Protein AF-A0A3D3NG59-F1 (afdb_monomer_lite)

Secondary structure (DSSP, 8-state):
-PPPEEEEEEEGGGTEEEEEEE-SHHHHHHHTT----HHHHHHHHHHHHHHHHHHHT-SSS-EEEEEEEESSSEEEEEEEE-TT--EEEEEEE-SSPPP--HHHHH-SEEEEEEEE-TT-SS-EEEEEE--SSSHHHHHHHHHHHHS----------

Structure (mmCIF, N/CA/C/O backbone):
data_AF-A0A3D3NG59-F1
#
_entry.id   AF-A0A3D3NG59-F1
#
loop_
_atom_site.group_PDB
_atom_site.id
_atom_site.type_symbol
_atom_site.label_atom_id
_atom_site.label_alt_id
_atom_site.label_comp_id
_atom_site.label_asym_id
_atom_site.label_entity_id
_atom_site.label_seq_id
_atom_site.pdbx_PDB_ins_code
_atom_site.Cartn_x
_atom_site.Cartn_y
_atom_site.Cartn_z
_atom_site.occupancy
_atom_site.B_iso_or_equiv
_atom_site.auth_seq_id
_atom_site.auth_comp_id
_atom_site.auth_asym_id
_atom_site.auth_atom_id
_atom_site.pdbx_PDB_model_num
ATOM 1 N N . MET A 1 1 ? -9.278 -23.731 0.466 1.00 53.12 1 MET A N 1
ATOM 2 C CA . MET A 1 1 ? -8.572 -22.516 0.923 1.00 53.12 1 MET A CA 1
ATOM 3 C C . MET A 1 1 ? -7.926 -21.891 -0.295 1.00 53.12 1 MET A C 1
ATOM 5 O O . MET A 1 1 ? -7.160 -22.571 -0.964 1.00 53.12 1 MET A O 1
ATOM 9 N N . THR A 1 2 ? -8.303 -20.668 -0.647 1.00 71.75 2 THR A N 1
ATOM 10 C CA . THR A 1 2 ? -7.750 -19.980 -1.820 1.00 71.75 2 THR A CA 1
ATOM 11 C C . THR A 1 2 ? -6.316 -19.550 -1.507 1.00 71.75 2 THR A C 1
ATOM 13 O O . THR A 1 2 ? -6.073 -18.954 -0.460 1.00 71.75 2 THR A O 1
ATOM 16 N N . THR A 1 3 ? -5.360 -19.901 -2.363 1.00 90.38 3 THR A N 1
ATOM 17 C CA . THR A 1 3 ? -3.926 -19.644 -2.149 1.00 90.38 3 THR A CA 1
ATOM 18 C C . THR A 1 3 ? -3.545 -18.200 -2.471 1.00 90.38 3 THR A C 1
ATOM 20 O O . THR A 1 3 ? -4.193 -17.558 -3.307 1.00 90.38 3 THR A O 1
ATOM 23 N N . ASP A 1 4 ? -2.482 -17.706 -1.826 1.00 93.94 4 ASP A N 1
ATOM 24 C CA . ASP A 1 4 ? -1.833 -16.437 -2.177 1.00 93.94 4 ASP A CA 1
ATOM 25 C C . ASP A 1 4 ? -1.362 -16.484 -3.639 1.00 93.94 4 ASP A C 1
ATOM 27 O O . ASP A 1 4 ? -0.862 -17.517 -4.095 1.00 93.94 4 ASP A O 1
ATOM 31 N N . CYS A 1 5 ? -1.516 -15.394 -4.394 1.00 94.25 5 CYS A N 1
ATOM 32 C CA . CYS A 1 5 ? -0.930 -15.326 -5.730 1.00 94.25 5 CYS A CA 1
ATOM 33 C C . CYS A 1 5 ? -0.611 -13.909 -6.197 1.00 94.25 5 CYS A C 1
ATOM 35 O O . CYS A 1 5 ? -1.329 -12.963 -5.877 1.00 94.25 5 CYS A O 1
ATOM 37 N N . LEU A 1 6 ? 0.402 -13.814 -7.057 1.00 95.38 6 LEU A N 1
ATOM 38 C CA . LEU A 1 6 ? 0.687 -12.653 -7.886 1.00 95.38 6 LEU A CA 1
ATOM 39 C C . LEU A 1 6 ? 0.896 -13.138 -9.321 1.00 95.38 6 LEU A C 1
ATOM 41 O O . LEU A 1 6 ? 1.812 -13.915 -9.578 1.00 95.38 6 LEU A O 1
ATOM 45 N N . HIS A 1 7 ? 0.044 -12.699 -10.242 1.00 94.94 7 HIS A N 1
ATOM 46 C CA . HIS A 1 7 ? 0.138 -13.048 -11.659 1.00 94.94 7 HIS A CA 1
ATOM 47 C C . HIS A 1 7 ? 0.244 -11.781 -12.487 1.00 94.94 7 HIS A C 1
ATOM 49 O O . HIS A 1 7 ? -0.648 -10.941 -12.436 1.00 94.94 7 HIS A O 1
ATOM 55 N N . ARG A 1 8 ? 1.323 -11.658 -13.257 1.00 93.88 8 ARG A N 1
ATOM 56 C CA . ARG A 1 8 ? 1.470 -10.597 -14.254 1.00 93.88 8 ARG A CA 1
ATOM 57 C C . ARG A 1 8 ? 0.901 -11.068 -15.581 1.00 93.88 8 ARG A C 1
ATOM 59 O O . ARG A 1 8 ? 1.013 -12.246 -15.915 1.00 93.88 8 ARG A O 1
ATOM 66 N N . PHE A 1 9 ? 0.308 -10.147 -16.317 1.00 94.81 9 PHE A N 1
ATOM 67 C CA . PHE A 1 9 ? -0.216 -10.384 -17.651 1.00 94.81 9 PHE A CA 1
ATOM 68 C C . PHE A 1 9 ? 0.077 -9.179 -18.542 1.00 94.81 9 PHE A C 1
ATOM 70 O O . PHE A 1 9 ? 0.352 -8.082 -18.054 1.00 94.81 9 PHE A O 1
ATOM 77 N N . LEU A 1 10 ? 0.026 -9.403 -19.848 1.00 95.00 10 LEU A N 1
ATOM 78 C CA . LEU A 1 10 ? 0.190 -8.382 -20.870 1.00 95.00 10 LEU A CA 1
ATOM 79 C C . LEU A 1 10 ? -0.981 -8.511 -21.841 1.00 95.00 10 LEU A C 1
ATOM 81 O O . LEU A 1 10 ? -1.344 -9.620 -22.234 1.00 95.00 10 LEU A O 1
ATOM 85 N N . LEU A 1 11 ? -1.602 -7.386 -22.167 1.00 94.19 11 LEU A N 1
ATOM 86 C CA . LEU A 1 11 ? -2.584 -7.283 -23.236 1.00 94.19 11 LEU A CA 1
ATOM 87 C C . LEU A 1 11 ? -1.843 -6.753 -24.463 1.00 94.19 11 LEU A C 1
ATOM 89 O O . LEU A 1 11 ? -1.746 -5.540 -24.641 1.00 94.19 11 LEU A O 1
ATOM 93 N N . ASP A 1 12 ? -1.282 -7.669 -25.256 1.00 92.00 12 ASP A N 1
ATOM 94 C CA . ASP A 1 12 ? -0.339 -7.352 -26.341 1.00 92.00 12 ASP A CA 1
ATOM 95 C C . ASP A 1 12 ? -0.905 -6.327 -27.335 1.00 92.00 12 ASP A C 1
ATOM 97 O O . ASP A 1 12 ? -0.247 -5.340 -27.653 1.00 92.00 12 ASP A O 1
ATOM 101 N N . ASP A 1 13 ? -2.161 -6.501 -27.755 1.00 95.62 13 ASP A N 1
ATOM 102 C CA . ASP A 1 13 ? -2.817 -5.619 -28.733 1.00 95.62 13 ASP A CA 1
ATOM 103 C C . ASP A 1 13 ? -3.087 -4.197 -28.208 1.00 95.62 13 ASP A C 1
ATOM 105 O O . ASP A 1 13 ? -3.396 -3.296 -28.989 1.00 95.62 13 ASP A O 1
ATOM 109 N N . LEU A 1 14 ? -3.013 -3.991 -26.889 1.00 93.81 14 LEU A N 1
ATOM 110 C CA . LEU A 1 14 ? -3.314 -2.716 -26.233 1.00 93.81 14 LEU A CA 1
ATOM 111 C C . LEU A 1 14 ? -2.085 -2.058 -25.594 1.00 93.81 14 LEU A C 1
ATOM 113 O O . LEU A 1 14 ? -2.211 -0.941 -25.101 1.00 93.81 14 LEU A O 1
ATOM 117 N N . ASP A 1 15 ? -0.931 -2.732 -25.586 1.00 90.69 15 ASP A N 1
ATOM 118 C CA . ASP A 1 15 ? 0.284 -2.306 -24.873 1.00 90.69 15 ASP A CA 1
ATOM 119 C C . ASP A 1 15 ? 0.029 -2.016 -23.376 1.00 90.69 15 ASP A C 1
ATOM 121 O O . ASP A 1 15 ? 0.536 -1.061 -22.787 1.00 90.69 15 ASP A O 1
ATOM 125 N N . ILE A 1 16 ? -0.816 -2.843 -22.741 1.00 92.19 16 ILE A N 1
ATOM 126 C CA . ILE A 1 16 ? -1.176 -2.711 -21.320 1.00 92.19 16 ILE A CA 1
ATOM 127 C C . ILE A 1 16 ? -0.601 -3.882 -20.531 1.00 92.19 16 ILE A C 1
ATOM 129 O O . ILE A 1 16 ? -1.068 -5.019 -20.639 1.00 92.19 16 ILE A O 1
ATOM 133 N N . ALA A 1 17 ? 0.374 -3.591 -19.671 1.00 91.94 17 ALA A N 1
ATOM 134 C CA . ALA A 1 17 ? 0.832 -4.516 -18.644 1.00 91.94 17 ALA A CA 1
ATOM 135 C C . ALA A 1 17 ? -0.082 -4.450 -17.411 1.00 91.94 17 ALA A C 1
ATOM 137 O O . ALA A 1 17 ? -0.490 -3.373 -16.976 1.00 91.94 17 ALA A O 1
ATOM 138 N N . GLY A 1 18 ? -0.372 -5.604 -16.817 1.00 93.00 18 GLY A N 1
ATOM 139 C CA . GLY A 1 18 ? -1.211 -5.704 -15.631 1.00 93.00 18 GLY A CA 1
ATOM 140 C C . GLY A 1 18 ? -0.730 -6.763 -14.651 1.00 93.00 18 GLY A C 1
ATOM 141 O O . GLY A 1 18 ? 0.125 -7.602 -14.949 1.00 93.00 18 GLY A O 1
ATOM 142 N N . ALA A 1 19 ? -1.289 -6.719 -13.447 1.00 94.50 19 ALA A N 1
ATOM 143 C CA . ALA A 1 19 ? -1.032 -7.717 -12.426 1.00 94.50 19 ALA A CA 1
ATOM 144 C C . ALA A 1 19 ? -2.274 -7.963 -11.568 1.00 94.50 19 ALA A C 1
ATOM 146 O O . ALA A 1 19 ? -3.031 -7.046 -11.260 1.00 94.50 19 ALA A O 1
ATOM 147 N N . LEU A 1 20 ? -2.460 -9.217 -11.166 1.00 95.19 20 LEU A N 1
ATOM 148 C CA . LEU A 1 20 ? -3.476 -9.657 -10.222 1.00 95.19 20 LEU A CA 1
ATOM 149 C C . LEU A 1 20 ? -2.789 -10.119 -8.944 1.00 95.19 20 LEU A C 1
ATOM 151 O O . LEU A 1 20 ? -1.951 -11.022 -8.983 1.00 95.19 20 LEU A O 1
ATOM 155 N N . VAL A 1 21 ? -3.183 -9.534 -7.815 1.00 95.94 21 VAL A N 1
ATOM 156 C CA . VAL A 1 21 ? -2.727 -9.923 -6.479 1.00 95.94 21 VAL A CA 1
ATOM 157 C C . VAL A 1 21 ? -3.906 -10.483 -5.699 1.00 95.94 21 VAL A C 1
ATOM 159 O O . VAL A 1 21 ? -4.991 -9.910 -5.693 1.00 95.94 21 VAL A O 1
ATOM 162 N N . ARG A 1 22 ? -3.689 -11.605 -5.017 1.00 95.44 22 ARG A N 1
ATOM 163 C CA . ARG A 1 22 ? -4.633 -12.163 -4.052 1.00 95.44 22 ARG A CA 1
ATOM 164 C C . ARG A 1 22 ? -3.890 -12.531 -2.781 1.00 95.44 22 ARG A C 1
ATOM 166 O O . ARG A 1 22 ? -2.933 -13.302 -2.828 1.00 95.44 22 ARG A O 1
ATOM 173 N N . LEU A 1 23 ? -4.382 -12.018 -1.659 1.00 94.75 23 LEU A N 1
ATOM 174 C CA . LEU A 1 23 ? -3.874 -12.318 -0.326 1.00 94.75 23 LEU A CA 1
ATOM 175 C C . LEU A 1 23 ? -4.837 -13.296 0.356 1.00 94.75 23 LEU A C 1
ATOM 177 O O . LEU A 1 23 ? -5.992 -12.970 0.604 1.00 94.75 23 LEU A O 1
ATOM 181 N N . GLY A 1 24 ? -4.373 -14.513 0.613 1.00 94.00 24 GLY A N 1
ATOM 182 C CA . GLY A 1 24 ? -5.091 -15.569 1.320 1.00 94.00 24 GLY A CA 1
ATOM 183 C C . GLY A 1 24 ? -4.422 -15.852 2.671 1.00 94.00 24 GLY A C 1
ATOM 184 O O . GLY A 1 24 ? -4.573 -15.051 3.597 1.00 94.00 24 GLY A O 1
ATOM 185 N N . PRO A 1 25 ? -3.683 -16.966 2.834 1.00 94.62 25 PRO A N 1
ATOM 186 C CA . PRO A 1 25 ? -2.986 -17.280 4.082 1.00 94.62 25 PRO A CA 1
ATOM 187 C C . PRO A 1 25 ? -2.073 -16.166 4.611 1.00 94.62 25 PRO A C 1
ATOM 189 O O . PRO A 1 25 ? -1.993 -15.980 5.828 1.00 94.62 25 PRO A O 1
ATOM 192 N N . VAL A 1 26 ? -1.394 -15.410 3.736 1.00 94.69 26 VAL A N 1
ATOM 193 C CA . VAL A 1 26 ? -0.526 -14.304 4.180 1.00 94.69 26 VAL A CA 1
ATOM 194 C C . VAL A 1 26 ? -1.326 -13.206 4.883 1.00 94.69 26 VAL A C 1
ATOM 196 O O . VAL A 1 26 ? -0.875 -12.661 5.888 1.00 94.69 26 VAL A O 1
ATOM 199 N N . TRP A 1 27 ? -2.546 -12.940 4.411 1.00 95.19 27 TRP A N 1
ATOM 200 C CA . TRP A 1 27 ? -3.432 -11.939 4.993 1.00 95.19 27 TRP A CA 1
ATOM 201 C C . TRP A 1 27 ? -3.886 -12.330 6.396 1.00 95.19 27 TRP A C 1
ATOM 203 O O . TRP A 1 27 ? -3.793 -11.540 7.333 1.00 95.19 27 TRP A O 1
ATOM 213 N N . GLN A 1 28 ? -4.293 -13.590 6.557 1.00 94.12 28 GLN A N 1
ATOM 214 C CA . GLN A 1 28 ? -4.706 -14.129 7.853 1.00 94.12 28 GLN A CA 1
ATOM 215 C C . GLN A 1 28 ? -3.581 -14.019 8.888 1.00 94.12 28 GLN A C 1
ATOM 217 O O . GLN A 1 28 ? -3.819 -13.576 10.008 1.00 94.12 28 GLN A O 1
ATOM 222 N N . LYS A 1 29 ? -2.341 -14.345 8.496 1.00 95.12 29 LYS A N 1
ATOM 223 C CA . LYS A 1 29 ? -1.160 -14.196 9.362 1.00 95.12 29 LYS A CA 1
ATOM 224 C C . LYS A 1 29 ? -0.868 -12.740 9.716 1.00 95.12 29 LYS A C 1
ATOM 226 O O . LYS A 1 29 ? -0.444 -12.460 10.831 1.00 95.12 29 LYS A O 1
ATOM 231 N N . LEU A 1 30 ? -1.081 -11.813 8.783 1.00 94.88 30 LEU A N 1
ATOM 232 C CA . LEU A 1 30 ? -0.843 -10.390 9.016 1.00 94.88 30 LEU A CA 1
ATOM 233 C C . LEU A 1 30 ? -1.829 -9.814 10.044 1.00 94.88 30 LEU A C 1
ATOM 235 O O . LEU A 1 30 ? -1.439 -8.962 10.840 1.00 94.88 30 LEU A O 1
ATOM 239 N N . LEU A 1 31 ? -3.069 -10.310 10.073 1.00 95.31 31 LEU A N 1
ATOM 240 C CA . LEU A 1 31 ? -4.111 -9.885 11.015 1.00 95.31 31 LEU A CA 1
ATOM 241 C C . LEU A 1 31 ? -4.109 -10.623 12.361 1.00 95.31 31 LEU A C 1
ATOM 243 O O . LEU A 1 31 ? -4.733 -10.146 13.313 1.00 95.31 31 LEU A O 1
ATOM 247 N N . GLN A 1 32 ? -3.449 -11.778 12.437 1.00 95.00 32 GLN A N 1
ATOM 248 C CA . GLN A 1 32 ? -3.505 -12.666 13.594 1.00 95.00 32 GLN A CA 1
ATOM 249 C C . GLN A 1 32 ? -3.127 -11.942 14.898 1.00 95.00 32 GLN A C 1
ATOM 251 O O . GLN A 1 32 ? -2.105 -11.262 14.969 1.00 95.00 32 GLN A O 1
ATOM 256 N N . ASP A 1 33 ? -3.967 -12.105 15.924 1.00 92.94 33 ASP A N 1
ATOM 257 C CA . ASP A 1 33 ? -3.793 -11.569 17.283 1.00 92.94 33 ASP A CA 1
ATOM 258 C C . ASP A 1 33 ? -3.712 -10.032 17.388 1.00 92.94 33 ASP A C 1
ATOM 260 O O . ASP A 1 33 ? -3.251 -9.494 18.393 1.00 92.94 33 ASP A O 1
ATOM 264 N N . ARG A 1 34 ? -4.187 -9.295 16.370 1.00 92.62 34 ARG A N 1
ATOM 265 C CA . ARG A 1 34 ? -4.125 -7.818 16.352 1.00 92.62 34 ARG A CA 1
ATOM 266 C C . ARG A 1 34 ? -5.417 -7.103 16.713 1.00 92.62 34 ARG A C 1
ATOM 268 O O . ARG A 1 34 ? -5.367 -5.934 17.082 1.00 92.62 34 ARG A O 1
ATOM 275 N N . GLY A 1 35 ? -6.561 -7.772 16.567 1.00 91.94 35 GLY A N 1
ATOM 276 C CA . GLY A 1 35 ? -7.871 -7.194 16.886 1.00 91.94 35 GLY A CA 1
ATOM 277 C C . GLY A 1 35 ? -8.200 -5.919 16.100 1.00 91.94 35 GLY A C 1
ATOM 278 O O . GLY A 1 35 ? -8.854 -5.027 16.634 1.00 91.94 35 GLY A O 1
ATOM 279 N N . TYR A 1 36 ? -7.717 -5.792 14.858 1.00 95.31 36 TYR A N 1
ATOM 280 C CA . TYR A 1 36 ? -7.994 -4.605 14.052 1.00 95.31 36 TYR A CA 1
ATOM 281 C C . TYR A 1 36 ? -9.490 -4.488 13.724 1.00 95.31 36 TYR A C 1
ATOM 283 O O . TYR A 1 36 ? -10.080 -5.468 13.260 1.00 95.31 36 TYR A O 1
ATOM 291 N N . PRO A 1 37 ? -10.095 -3.296 13.893 1.00 94.50 37 PRO A N 1
ATOM 292 C CA . PRO A 1 37 ? -11.421 -3.014 13.360 1.00 94.50 37 PRO A CA 1
ATOM 293 C C . PRO A 1 37 ? -11.470 -3.251 11.849 1.00 94.50 37 PRO A C 1
ATOM 295 O O . PRO A 1 37 ? -10.462 -3.080 11.157 1.00 94.50 37 PRO A O 1
ATOM 298 N N . LEU A 1 38 ? -12.650 -3.599 11.328 1.00 93.38 38 LEU A N 1
ATOM 299 C CA . LEU A 1 38 ? -12.826 -3.985 9.925 1.00 93.38 38 LEU A CA 1
ATOM 300 C C . LEU A 1 38 ? -12.283 -2.930 8.950 1.00 93.38 38 LEU A C 1
ATOM 302 O O . LEU A 1 38 ? -11.555 -3.274 8.024 1.00 93.38 38 LEU A O 1
ATOM 306 N N . ALA A 1 39 ? -12.558 -1.648 9.203 1.00 94.44 39 ALA A N 1
ATOM 307 C CA . ALA A 1 39 ? -12.066 -0.544 8.381 1.00 94.44 39 ALA A CA 1
ATOM 308 C C . ALA A 1 39 ? -10.526 -0.476 8.322 1.00 94.44 39 ALA A C 1
ATOM 310 O O . ALA A 1 39 ? -9.946 -0.245 7.262 1.00 94.44 39 ALA A O 1
ATOM 311 N N . VAL A 1 40 ? -9.854 -0.739 9.447 1.00 96.25 40 VAL A N 1
ATOM 312 C CA . VAL A 1 40 ? -8.386 -0.754 9.542 1.00 96.25 40 VAL A CA 1
ATOM 313 C C . VAL A 1 40 ? -7.814 -1.957 8.802 1.00 96.25 40 VAL A C 1
ATOM 315 O O . VAL A 1 40 ? -6.851 -1.818 8.049 1.00 96.25 40 VAL A O 1
ATOM 318 N N . ALA A 1 41 ? -8.417 -3.133 8.995 1.00 95.75 41 ALA A N 1
ATOM 319 C CA . ALA A 1 41 ? -8.025 -4.346 8.293 1.00 95.75 41 ALA A CA 1
ATOM 320 C C . ALA A 1 41 ? -8.181 -4.173 6.774 1.00 95.75 41 ALA A C 1
ATOM 322 O O . ALA A 1 41 ? -7.242 -4.450 6.038 1.00 95.75 41 ALA A O 1
ATOM 323 N N . ARG A 1 42 ? -9.308 -3.633 6.301 1.00 95.69 42 ARG A N 1
ATOM 324 C CA . ARG A 1 42 ? -9.547 -3.371 4.875 1.00 95.69 42 ARG A CA 1
ATOM 325 C C . ARG A 1 42 ? -8.432 -2.521 4.259 1.00 95.69 42 ARG A C 1
ATOM 327 O O . ARG A 1 42 ? -7.761 -2.972 3.335 1.00 95.69 42 ARG A O 1
ATOM 334 N N . LEU A 1 43 ? -8.167 -1.340 4.823 1.00 96.19 43 LEU A N 1
ATOM 335 C CA . LEU A 1 43 ? -7.151 -0.421 4.290 1.00 96.19 43 LEU A CA 1
ATOM 336 C C . LEU A 1 43 ? -5.728 -0.994 4.364 1.00 96.19 43 LEU A C 1
ATOM 338 O O . LEU A 1 43 ? -4.911 -0.760 3.475 1.00 96.19 43 LEU A O 1
ATOM 342 N N . LEU A 1 44 ? -5.418 -1.774 5.403 1.00 97.06 44 LEU A N 1
ATOM 343 C CA . LEU A 1 44 ? -4.128 -2.454 5.517 1.00 97.06 44 LEU A CA 1
ATOM 344 C C . LEU A 1 44 ? -3.961 -3.543 4.441 1.00 97.06 44 LEU A C 1
ATOM 346 O O . LEU A 1 44 ? -2.857 -3.725 3.924 1.00 97.06 44 LEU A O 1
ATOM 350 N N . GLY A 1 45 ? -5.036 -4.248 4.084 1.00 96.62 45 GLY A N 1
ATOM 351 C CA . GLY A 1 45 ? -5.050 -5.243 3.007 1.00 96.62 45 GLY A CA 1
ATOM 352 C C . GLY A 1 45 ? -4.902 -4.607 1.627 1.00 96.62 45 GLY A C 1
ATOM 353 O O . GLY A 1 45 ? -4.074 -5.050 0.831 1.00 96.62 45 GLY A O 1
ATOM 354 N N . GLU A 1 46 ? -5.623 -3.514 1.385 1.00 96.50 46 GLU A N 1
ATOM 355 C CA . GLU A 1 46 ? -5.500 -2.683 0.183 1.00 96.50 46 GLU A CA 1
ATOM 356 C C . GLU A 1 46 ? -4.058 -2.190 -0.011 1.00 96.50 46 GLU A C 1
ATOM 358 O O . GLU A 1 46 ? -3.440 -2.443 -1.047 1.00 96.50 46 GLU A O 1
ATOM 363 N N . LEU A 1 47 ? -3.463 -1.589 1.027 1.00 96.88 47 LEU A N 1
ATOM 364 C CA . LEU A 1 47 ? -2.073 -1.130 0.988 1.00 96.88 47 LEU A CA 1
ATOM 365 C C . LEU A 1 47 ? -1.081 -2.292 0.799 1.00 96.88 47 LEU A C 1
ATOM 367 O O . LEU A 1 47 ? -0.049 -2.131 0.143 1.00 96.88 47 LEU A O 1
ATOM 371 N N . SER A 1 48 ? -1.397 -3.477 1.337 1.00 97.38 48 SER A N 1
ATOM 372 C CA . SER A 1 48 ? -0.582 -4.685 1.148 1.00 97.38 48 SER A CA 1
ATOM 373 C C . SER A 1 48 ? -0.544 -5.107 -0.315 1.00 97.38 48 SER A C 1
ATOM 375 O O . SER A 1 48 ? 0.538 -5.373 -0.844 1.00 97.38 48 SER A O 1
ATOM 377 N N . ALA A 1 49 ? -1.695 -5.110 -0.989 1.00 96.44 49 ALA A N 1
ATOM 378 C CA . ALA A 1 49 ? -1.775 -5.402 -2.414 1.00 96.44 49 ALA A CA 1
ATOM 379 C C . ALA A 1 49 ? -0.980 -4.380 -3.244 1.00 96.44 49 ALA A C 1
ATOM 381 O O . ALA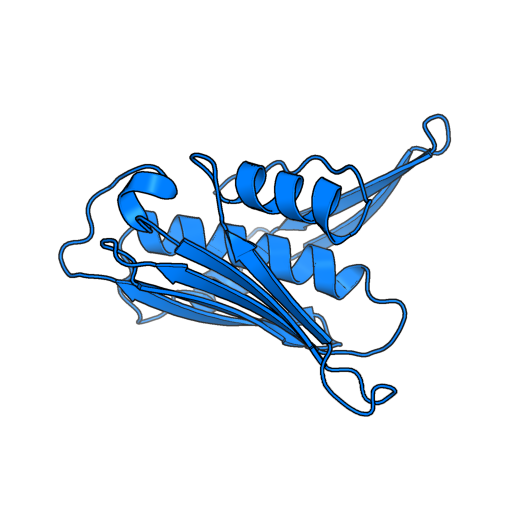 A 1 49 ? -0.161 -4.787 -4.069 1.00 96.44 49 ALA A O 1
ATOM 382 N N . CYS A 1 50 ? -1.120 -3.078 -2.964 1.00 95.19 50 CYS A N 1
ATOM 383 C CA . CYS A 1 50 ? -0.334 -2.030 -3.628 1.00 95.19 50 CYS A CA 1
ATOM 384 C C . CYS A 1 50 ? 1.179 -2.237 -3.449 1.00 95.19 50 CYS A C 1
ATOM 386 O O . CYS A 1 50 ? 1.940 -2.114 -4.408 1.00 95.19 50 CYS A O 1
ATOM 388 N N . SER A 1 51 ? 1.626 -2.611 -2.244 1.00 95.88 51 SER A N 1
ATOM 389 C CA . SER A 1 51 ? 3.053 -2.841 -1.973 1.00 95.88 51 SER A CA 1
ATOM 390 C C . SER A 1 51 ? 3.636 -3.981 -2.815 1.00 95.88 51 SER A C 1
ATOM 392 O O . SER A 1 51 ? 4.747 -3.862 -3.331 1.00 95.88 51 SER A O 1
ATOM 394 N N . LEU A 1 52 ? 2.865 -5.054 -3.017 1.00 96.19 52 LEU A N 1
ATOM 395 C CA . LEU A 1 52 ? 3.257 -6.206 -3.825 1.00 96.19 52 LEU A CA 1
ATOM 396 C C . LEU A 1 52 ? 3.252 -5.877 -5.316 1.00 96.19 52 LEU A C 1
ATOM 398 O O . LEU A 1 52 ? 4.139 -6.325 -6.041 1.00 96.19 52 LEU A O 1
ATOM 402 N N . LEU A 1 53 ? 2.292 -5.066 -5.769 1.00 93.94 53 LEU A N 1
ATOM 403 C CA . LEU A 1 53 ? 2.264 -4.560 -7.139 1.00 93.94 53 LEU A CA 1
ATOM 404 C C . LEU A 1 53 ? 3.535 -3.761 -7.443 1.00 93.94 53 LEU A C 1
ATOM 406 O O . LEU A 1 53 ? 4.209 -4.057 -8.427 1.00 93.94 53 LEU A O 1
ATOM 410 N N . VAL A 1 54 ? 3.923 -2.821 -6.575 1.00 92.31 54 VAL A N 1
ATOM 411 C CA . VAL A 1 54 ? 5.177 -2.066 -6.747 1.00 92.31 54 VAL A CA 1
ATOM 412 C C . VAL A 1 54 ? 6.395 -2.983 -6.654 1.00 92.31 54 VAL A C 1
ATOM 414 O O . VAL A 1 54 ? 7.236 -2.963 -7.550 1.00 92.31 54 VAL A O 1
ATOM 417 N N . GLY A 1 55 ? 6.478 -3.819 -5.614 1.00 93.38 55 GLY A N 1
ATOM 418 C CA . GLY A 1 55 ? 7.607 -4.727 -5.390 1.00 93.38 55 GLY A CA 1
ATOM 419 C C . GLY A 1 55 ? 7.847 -5.674 -6.564 1.00 93.38 55 GLY A C 1
ATOM 420 O O . GLY A 1 55 ? 8.980 -5.855 -6.999 1.00 93.38 55 GLY A O 1
ATOM 421 N N . SER A 1 56 ? 6.778 -6.221 -7.145 1.00 92.62 56 SER A N 1
ATOM 422 C CA . SER A 1 56 ? 6.872 -7.136 -8.290 1.00 92.62 56 SER A CA 1
ATOM 423 C C . SER A 1 56 ? 7.307 -6.468 -9.597 1.00 92.62 56 SER A C 1
ATOM 425 O O . SER A 1 56 ? 7.737 -7.160 -10.522 1.00 92.62 56 SER A O 1
ATOM 427 N N . ASN A 1 57 ? 7.210 -5.139 -9.680 1.00 89.62 57 ASN A N 1
ATOM 428 C CA . ASN A 1 57 ? 7.609 -4.347 -10.842 1.00 89.62 57 ASN A CA 1
ATOM 429 C C . ASN A 1 57 ? 9.033 -3.783 -10.728 1.00 89.62 57 ASN A C 1
ATOM 431 O O . ASN A 1 57 ? 9.517 -3.143 -11.665 1.00 89.62 57 ASN A O 1
ATOM 435 N N . LEU A 1 58 ? 9.737 -4.035 -9.620 1.00 89.31 58 LEU A N 1
ATOM 436 C CA . LEU A 1 58 ? 11.136 -3.646 -9.494 1.00 89.31 58 LEU A CA 1
ATOM 437 C C . LEU A 1 58 ? 12.012 -4.456 -10.460 1.00 89.31 58 LEU A C 1
ATOM 439 O O . LEU A 1 58 ? 11.959 -5.683 -10.514 1.00 89.31 58 LEU A O 1
ATOM 443 N N . LYS A 1 59 ? 12.858 -3.751 -11.220 1.00 86.88 59 LYS A N 1
ATOM 444 C CA . LYS A 1 59 ? 13.822 -4.366 -12.152 1.00 86.88 59 LYS A CA 1
ATOM 445 C C . LYS A 1 59 ? 15.038 -4.967 -11.444 1.00 86.88 59 LYS A C 1
ATOM 447 O O . LYS A 1 59 ? 15.739 -5.788 -12.026 1.00 86.88 59 LYS A O 1
ATOM 452 N N . GLN A 1 60 ? 15.312 -4.519 -10.223 1.00 89.19 60 GLN A N 1
ATOM 453 C CA . GLN A 1 60 ? 16.423 -4.967 -9.392 1.00 89.19 60 GLN A CA 1
ATOM 454 C C . GLN A 1 60 ? 15.892 -5.439 -8.036 1.00 89.19 60 GLN A C 1
ATOM 456 O O . GLN A 1 60 ? 14.848 -4.944 -7.602 1.00 89.19 60 GLN A O 1
ATOM 461 N N . PRO A 1 61 ? 16.597 -6.364 -7.360 1.00 91.75 61 PRO A N 1
ATOM 462 C CA . PRO A 1 61 ? 16.255 -6.747 -6.000 1.00 91.75 61 PRO A CA 1
ATOM 463 C C . PRO A 1 61 ? 16.262 -5.517 -5.088 1.00 91.75 61 PRO A C 1
ATOM 465 O O . PRO A 1 61 ? 17.176 -4.691 -5.137 1.00 91.75 61 PRO A O 1
ATOM 46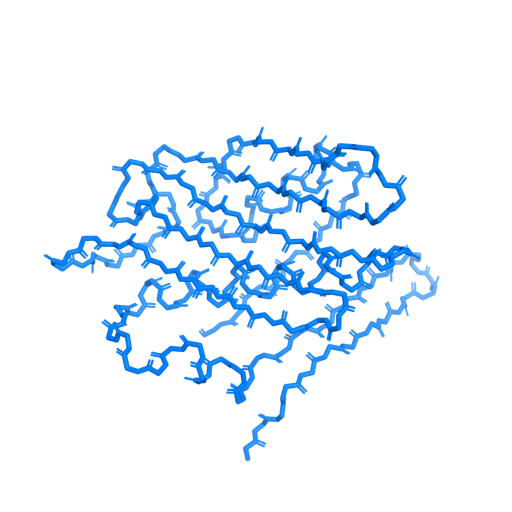8 N N . GLY A 1 62 ? 15.204 -5.371 -4.302 1.00 93.88 62 GLY A N 1
ATOM 469 C CA . GLY A 1 62 ? 14.989 -4.194 -3.482 1.00 93.88 62 GLY A CA 1
ATOM 470 C C . GLY A 1 62 ? 13.821 -4.368 -2.530 1.00 93.88 62 GLY A C 1
ATOM 471 O O . GLY A 1 62 ? 13.049 -5.324 -2.610 1.00 93.88 62 GLY A O 1
ATOM 472 N N . ARG A 1 63 ? 13.707 -3.419 -1.612 1.00 96.06 63 ARG A N 1
ATOM 473 C CA . ARG A 1 63 ? 12.695 -3.382 -0.570 1.00 96.06 63 ARG A CA 1
ATOM 474 C C . ARG A 1 63 ? 11.815 -2.156 -0.759 1.00 96.06 63 ARG A C 1
ATOM 476 O O . ARG A 1 63 ? 12.313 -1.043 -0.900 1.00 96.06 63 ARG A O 1
ATOM 483 N N . VAL A 1 64 ? 10.506 -2.378 -0.755 1.00 96.81 64 VAL A N 1
ATOM 484 C CA . VAL A 1 64 ? 9.484 -1.339 -0.880 1.00 96.81 64 VAL A CA 1
ATOM 485 C C . VAL A 1 64 ? 8.838 -1.135 0.477 1.00 96.81 64 VAL A C 1
ATOM 487 O O . VAL A 1 64 ? 8.335 -2.083 1.075 1.00 96.81 64 VAL A O 1
ATOM 490 N N . THR A 1 65 ? 8.794 0.102 0.953 1.00 97.75 65 THR A N 1
ATOM 491 C CA . THR A 1 65 ? 7.951 0.480 2.089 1.00 97.75 65 THR A CA 1
ATOM 492 C C . THR A 1 65 ? 6.888 1.457 1.613 1.00 97.75 65 THR A C 1
ATOM 494 O O . THR A 1 65 ? 7.219 2.521 1.097 1.00 97.75 65 THR A O 1
ATOM 497 N N . LEU A 1 66 ? 5.619 1.104 1.810 1.00 97.38 66 LEU A N 1
ATOM 498 C CA . LEU A 1 66 ? 4.490 2.018 1.670 1.00 97.38 66 LEU A CA 1
ATOM 499 C C . LEU A 1 66 ? 3.990 2.399 3.055 1.00 97.38 66 LEU A C 1
ATOM 501 O O . LEU A 1 66 ? 3.735 1.532 3.892 1.00 97.38 66 LEU A O 1
ATOM 505 N N . GLN A 1 67 ? 3.827 3.691 3.299 1.00 97.81 67 GLN A N 1
ATOM 506 C CA . GLN A 1 67 ? 3.375 4.202 4.579 1.00 97.81 67 GLN A CA 1
ATOM 507 C C . GLN A 1 67 ? 2.346 5.308 4.378 1.00 97.81 67 GLN A C 1
ATOM 509 O O . GLN A 1 67 ? 2.643 6.315 3.747 1.00 97.81 67 GLN A O 1
ATOM 514 N N . LEU A 1 68 ? 1.173 5.157 4.985 1.00 97.44 68 LEU A N 1
ATOM 515 C CA . LEU A 1 68 ? 0.188 6.225 5.113 1.00 97.44 68 LEU A CA 1
ATOM 516 C C . LEU A 1 68 ? 0.241 6.792 6.519 1.00 97.44 68 LEU A C 1
ATOM 518 O O . LEU A 1 68 ? 0.205 6.041 7.496 1.00 97.44 68 LEU A O 1
ATOM 522 N N . ARG A 1 69 ? 0.322 8.113 6.624 1.00 97.25 69 ARG A N 1
ATOM 523 C CA . ARG A 1 69 ? 0.212 8.837 7.892 1.00 97.25 69 ARG A CA 1
ATOM 524 C C . ARG A 1 69 ? -0.777 9.966 7.748 1.00 97.25 69 ARG A C 1
ATOM 526 O O . ARG A 1 69 ? -0.754 10.651 6.734 1.00 97.25 69 ARG A O 1
ATOM 533 N N . GLY A 1 70 ? -1.567 10.183 8.787 1.00 96.38 70 GLY A N 1
ATOM 534 C CA . GLY A 1 70 ? -2.518 11.281 8.843 1.00 96.38 70 GLY A CA 1
ATOM 535 C C . GLY A 1 70 ? -2.912 11.621 10.273 1.00 96.38 70 GLY A C 1
ATOM 536 O O . GLY A 1 70 ? -2.397 11.040 11.235 1.00 96.38 70 GLY A O 1
ATOM 537 N N . ASN A 1 71 ? -3.793 12.606 10.400 1.00 96.25 71 ASN A N 1
ATOM 538 C CA . ASN A 1 71 ? -4.294 13.134 11.670 1.00 96.25 71 ASN A CA 1
ATOM 539 C C . ASN A 1 71 ? -5.684 12.585 12.060 1.00 96.25 71 ASN A C 1
ATOM 541 O O . ASN A 1 71 ? -6.231 13.000 13.081 1.00 96.25 71 ASN A O 1
ATOM 545 N N . GLY A 1 72 ? -6.246 11.664 11.274 1.00 95.88 72 GLY A N 1
ATOM 546 C CA . GLY A 1 72 ? -7.543 11.038 11.515 1.00 95.88 72 GLY A CA 1
ATOM 547 C C . GLY A 1 72 ? -7.513 9.831 12.468 1.00 95.88 72 GLY A C 1
ATOM 548 O O . GLY A 1 72 ? -6.492 9.528 13.097 1.00 95.88 72 GLY A O 1
ATOM 549 N N . PRO A 1 73 ? -8.646 9.107 12.580 1.00 97.25 73 PRO A N 1
ATOM 550 C CA . PRO A 1 73 ? -8.772 7.900 13.400 1.00 97.25 73 PRO A CA 1
ATOM 551 C C . PRO A 1 73 ? -7.712 6.819 13.144 1.00 97.25 73 PRO A C 1
ATOM 553 O O . PRO A 1 73 ? -7.381 6.067 14.059 1.00 97.25 73 PRO A O 1
ATOM 556 N N . ILE A 1 74 ? -7.173 6.725 11.930 1.00 97.44 74 ILE A N 1
ATOM 557 C CA . ILE A 1 74 ? -6.036 5.882 11.559 1.00 97.44 74 ILE A CA 1
ATOM 558 C C . ILE A 1 74 ? -4.828 6.797 11.371 1.00 97.44 74 ILE A C 1
ATOM 560 O O . ILE A 1 74 ? -4.714 7.507 10.380 1.00 97.44 74 ILE A O 1
ATOM 564 N N . SER A 1 75 ? -3.894 6.758 12.320 1.00 97.25 75 SER A N 1
ATOM 565 C CA . SER A 1 75 ? -2.709 7.632 12.306 1.00 97.25 75 SER A CA 1
ATOM 566 C C . SER A 1 75 ? -1.544 7.059 11.502 1.00 97.25 75 SER A C 1
ATOM 568 O O . SER A 1 75 ? -0.647 7.796 11.086 1.00 97.25 75 SER A O 1
ATOM 570 N N . LEU A 1 76 ? -1.517 5.736 11.313 1.00 97.88 76 LEU A N 1
ATOM 571 C CA . LEU A 1 76 ? -0.450 5.051 10.592 1.00 97.88 76 LEU A CA 1
ATOM 572 C C . LEU A 1 76 ? -0.955 3.753 9.963 1.00 97.88 76 LEU A C 1
ATOM 574 O O . LEU A 1 76 ? -1.494 2.901 10.666 1.00 97.88 76 LEU A O 1
ATOM 578 N N . LEU A 1 77 ? -0.657 3.558 8.684 1.00 98.19 77 LEU A N 1
ATOM 579 C CA . LEU A 1 77 ? -0.596 2.254 8.026 1.00 98.19 77 LEU A CA 1
ATOM 580 C C . LEU A 1 77 ? 0.805 2.112 7.443 1.00 98.19 77 LEU A C 1
ATOM 582 O O . LEU A 1 77 ? 1.320 3.053 6.847 1.00 98.19 77 LEU A O 1
ATOM 586 N N . VAL A 1 78 ? 1.441 0.961 7.614 1.00 98.38 78 VAL A N 1
ATOM 587 C CA . VAL A 1 78 ? 2.741 0.693 6.995 1.00 98.38 78 VAL A CA 1
ATOM 588 C C . VAL A 1 78 ? 2.798 -0.741 6.512 1.00 98.38 78 VAL A C 1
ATOM 590 O O . VAL A 1 78 ? 2.501 -1.659 7.278 1.00 98.38 78 VAL A O 1
ATOM 593 N N . ILE A 1 79 ? 3.208 -0.916 5.260 1.00 98.56 79 ILE A N 1
ATOM 594 C CA . ILE A 1 79 ? 3.557 -2.201 4.670 1.00 98.56 79 ILE A CA 1
ATOM 595 C C . ILE A 1 79 ? 4.984 -2.130 4.152 1.00 98.56 79 ILE A C 1
ATOM 597 O O . ILE A 1 79 ? 5.398 -1.167 3.513 1.00 98.56 79 ILE A O 1
ATOM 601 N N . ASP A 1 80 ? 5.722 -3.188 4.422 1.00 98.19 80 ASP A N 1
ATOM 602 C CA . ASP A 1 80 ? 7.088 -3.403 4.011 1.00 98.19 80 ASP A CA 1
ATOM 603 C C . ASP A 1 80 ? 7.157 -4.717 3.235 1.00 98.19 80 ASP A C 1
ATOM 605 O O . ASP A 1 80 ? 6.782 -5.765 3.762 1.00 98.19 80 ASP A O 1
ATOM 609 N N . CYS A 1 81 ? 7.608 -4.642 1.988 1.00 98.12 81 CYS A N 1
ATOM 610 C CA . CYS A 1 81 ? 7.728 -5.750 1.052 1.00 98.12 81 CYS A CA 1
ATOM 611 C C . CYS A 1 81 ? 9.199 -5.910 0.664 1.00 98.12 81 CYS A C 1
ATOM 613 O O . CYS A 1 81 ? 9.805 -4.974 0.141 1.00 98.12 81 CYS A O 1
ATOM 615 N N . ASN A 1 82 ? 9.786 -7.079 0.915 1.00 96.69 82 ASN A N 1
ATOM 616 C CA . ASN A 1 82 ? 11.165 -7.356 0.507 1.00 96.69 82 ASN A CA 1
ATOM 617 C C . ASN A 1 82 ? 11.257 -7.849 -0.948 1.00 96.69 82 ASN A C 1
ATOM 619 O O . ASN A 1 82 ? 10.250 -8.020 -1.638 1.00 96.69 82 ASN A O 1
ATOM 623 N N . GLU A 1 83 ? 12.484 -8.111 -1.396 1.00 95.00 83 GLU A N 1
ATOM 624 C CA . GLU A 1 83 ? 12.786 -8.567 -2.757 1.00 95.00 83 GLU A CA 1
ATOM 625 C C . GLU A 1 83 ? 12.196 -9.955 -3.080 1.00 95.00 83 GLU A C 1
ATOM 627 O O . GLU A 1 83 ? 11.977 -10.277 -4.244 1.00 95.00 83 GLU A O 1
ATOM 632 N N . GLN A 1 84 ? 11.892 -10.769 -2.059 1.00 95.50 84 GLN A N 1
ATOM 633 C CA . GLN A 1 84 ? 11.199 -12.055 -2.196 1.00 95.50 84 GLN A CA 1
ATOM 634 C C . GLN A 1 84 ? 9.667 -11.921 -2.164 1.00 95.50 84 GLN A C 1
ATOM 636 O O . GLN A 1 84 ? 8.970 -12.933 -2.075 1.00 95.50 84 GLN A O 1
ATOM 641 N N . LEU A 1 85 ? 9.131 -10.696 -2.214 1.00 95.62 85 LEU A N 1
ATOM 642 C CA . LEU A 1 85 ? 7.699 -10.396 -2.099 1.00 95.62 85 LEU A CA 1
ATOM 643 C C . LEU A 1 85 ? 7.072 -10.872 -0.780 1.00 95.62 85 LEU A C 1
ATOM 645 O O . LEU A 1 85 ? 5.866 -11.105 -0.686 1.00 95.62 85 LEU A O 1
ATOM 649 N N . GLN A 1 86 ? 7.884 -11.013 0.265 1.00 96.56 86 GLN A N 1
ATOM 650 C CA . GLN A 1 86 ? 7.395 -11.256 1.613 1.00 96.56 86 GLN A CA 1
ATOM 651 C C . GLN A 1 86 ? 7.008 -9.918 2.228 1.00 96.56 86 GLN A C 1
ATOM 653 O O . GLN A 1 86 ? 7.791 -8.965 2.209 1.00 96.56 86 GLN A O 1
ATOM 658 N N . ILE A 1 87 ? 5.806 -9.869 2.798 1.00 97.62 87 ILE A N 1
ATOM 659 C CA . ILE A 1 87 ? 5.266 -8.657 3.401 1.00 97.62 87 ILE A CA 1
ATOM 660 C C . ILE A 1 87 ? 5.217 -8.750 4.918 1.00 97.62 87 ILE A C 1
ATOM 662 O O . ILE A 1 87 ? 4.923 -9.793 5.506 1.00 97.62 87 ILE A O 1
ATOM 666 N N . ARG A 1 88 ? 5.436 -7.608 5.554 1.00 97.38 88 ARG A N 1
ATOM 667 C CA . ARG A 1 88 ? 5.073 -7.350 6.944 1.00 97.38 88 ARG A CA 1
ATOM 668 C C . ARG A 1 88 ? 4.470 -5.965 7.037 1.00 97.38 88 ARG A C 1
ATOM 670 O O . ARG A 1 88 ? 4.783 -5.087 6.244 1.00 97.38 88 ARG A O 1
ATOM 677 N N . GLY A 1 89 ? 3.627 -5.745 8.029 1.00 97.38 89 GLY A N 1
ATOM 678 C CA . GLY A 1 89 ? 2.998 -4.447 8.176 1.00 97.38 89 GLY A CA 1
ATOM 679 C C . GLY A 1 89 ? 2.264 -4.296 9.482 1.00 97.38 89 GLY A C 1
ATOM 680 O O . GLY A 1 89 ? 2.175 -5.248 10.263 1.00 97.38 89 GLY A O 1
ATOM 681 N N . MET A 1 90 ? 1.763 -3.094 9.733 1.00 97.56 90 MET A N 1
ATOM 682 C CA . MET A 1 90 ? 0.943 -2.771 10.894 1.00 97.56 90 MET A CA 1
ATOM 683 C C . MET A 1 90 ? 0.115 -1.507 10.675 1.00 97.56 90 MET A C 1
ATOM 685 O O . MET A 1 90 ? 0.413 -0.690 9.807 1.00 97.56 90 MET A O 1
ATOM 689 N N . ALA A 1 91 ? -0.889 -1.344 11.529 1.00 97.81 91 ALA A N 1
ATOM 690 C CA . ALA A 1 91 ? -1.712 -0.154 11.628 1.00 97.81 91 ALA A CA 1
ATOM 691 C C . ALA A 1 91 ? -1.700 0.412 13.057 1.00 97.81 91 ALA A C 1
ATOM 693 O O . ALA A 1 91 ? -1.598 -0.349 14.025 1.00 97.81 91 ALA A O 1
ATOM 694 N N . LYS A 1 92 ? -1.836 1.736 13.186 1.00 97.25 92 LYS A N 1
ATOM 695 C CA . LYS A 1 92 ? -2.202 2.427 14.430 1.00 97.25 92 LYS A CA 1
ATOM 696 C C . LYS A 1 92 ? -3.519 3.154 14.212 1.00 97.25 92 LYS A C 1
ATOM 698 O O . LYS A 1 92 ? -3.607 4.014 13.336 1.00 97.25 92 LYS A O 1
ATOM 703 N N . SER A 1 93 ? -4.509 2.845 15.037 1.00 96.69 93 SER A N 1
ATOM 704 C CA . SER A 1 93 ? -5.816 3.492 15.001 1.00 96.69 93 SER A CA 1
ATOM 705 C C . SER A 1 93 ? -6.350 3.769 16.405 1.00 96.69 93 SER A C 1
ATOM 707 O O . SER A 1 93 ? -5.930 3.138 17.379 1.00 96.69 93 SER A O 1
ATOM 709 N N . ALA A 1 94 ? -7.269 4.726 16.505 1.00 92.12 94 ALA A N 1
ATOM 710 C CA . ALA A 1 94 ? -8.047 4.995 17.704 1.00 92.12 94 ALA A CA 1
ATOM 711 C C . ALA A 1 94 ? -8.980 3.819 18.030 1.00 92.12 94 ALA A C 1
ATOM 713 O O . ALA A 1 94 ? -9.365 3.051 17.149 1.00 92.12 94 ALA A O 1
ATOM 714 N N . GLN A 1 95 ? -9.372 3.682 19.294 1.00 88.00 95 GLN A N 1
ATOM 715 C CA . GLN A 1 95 ? -10.345 2.680 19.730 1.00 88.00 95 GLN A CA 1
ATOM 716 C C . GLN A 1 95 ? -11.508 3.391 20.439 1.00 88.00 95 GLN A C 1
ATOM 718 O O . GLN A 1 95 ? -11.261 4.035 21.461 1.00 88.00 95 GLN A O 1
ATOM 723 N N . PRO A 1 96 ? -12.753 3.302 19.929 1.00 86.69 96 PRO A N 1
ATOM 724 C CA . PRO A 1 96 ? -13.160 2.620 18.693 1.00 86.69 96 PRO A CA 1
ATOM 725 C C . PRO A 1 96 ? -12.693 3.364 17.426 1.00 86.69 96 PRO A C 1
ATOM 727 O O . PRO A 1 96 ? -12.593 4.589 17.419 1.00 86.69 96 PRO A O 1
ATOM 730 N N . THR A 1 97 ? -12.423 2.629 16.341 1.00 91.62 97 THR A N 1
ATOM 731 C CA . THR A 1 97 ? -12.253 3.228 15.004 1.00 91.62 97 THR A CA 1
ATOM 732 C C . THR A 1 97 ? -13.617 3.232 14.301 1.00 91.62 97 THR A C 1
ATOM 734 O O . THR A 1 97 ? -14.233 2.165 14.247 1.00 91.62 97 THR A O 1
ATOM 737 N N . PRO A 1 98 ? -14.107 4.372 13.779 1.00 92.75 98 PRO A N 1
ATOM 738 C CA . PRO A 1 98 ? -15.344 4.400 13.004 1.00 92.75 98 PRO A CA 1
ATOM 739 C C . PRO A 1 98 ? -15.181 3.646 11.675 1.00 92.75 98 PRO A C 1
ATOM 741 O O . PRO A 1 98 ? -14.069 3.327 11.251 1.00 92.75 98 PRO A O 1
ATOM 744 N N . GLU A 1 99 ? -16.297 3.372 11.007 1.00 92.56 99 GLU A N 1
ATOM 745 C CA . GLU A 1 99 ? -16.277 3.049 9.580 1.00 92.56 99 GLU A CA 1
ATOM 746 C C . GLU A 1 99 ? -16.253 4.342 8.759 1.00 92.56 99 GLU A C 1
ATOM 748 O O . GLU A 1 99 ? -16.696 5.389 9.230 1.00 92.56 99 GLU A O 1
ATOM 753 N N . GLY A 1 100 ? -15.720 4.273 7.541 1.00 92.88 100 GLY A N 1
ATOM 754 C CA . GLY A 1 100 ? -15.640 5.431 6.658 1.00 92.88 100 GLY A CA 1
ATOM 755 C C . GLY A 1 100 ? -14.794 5.183 5.415 1.00 92.88 100 GLY A C 1
ATOM 756 O O . GLY A 1 100 ? -14.237 4.095 5.209 1.00 92.88 100 GLY A O 1
ATOM 757 N N . SER A 1 101 ? -14.725 6.216 4.588 1.00 93.81 101 SER A N 1
ATOM 758 C CA . SER A 1 101 ? -13.791 6.377 3.472 1.00 93.81 101 SER A CA 1
ATOM 759 C C . SER A 1 101 ? -12.343 6.509 3.957 1.00 93.81 101 SER A C 1
ATOM 761 O O . SER A 1 101 ? -12.079 6.729 5.142 1.00 93.81 101 SER A O 1
ATOM 763 N N . LEU A 1 102 ? -11.379 6.402 3.036 1.00 94.88 102 LEU A N 1
ATOM 764 C CA . LEU A 1 102 ? -9.974 6.672 3.345 1.00 94.88 102 LEU A CA 1
ATOM 765 C C . LEU A 1 102 ? -9.801 8.072 3.945 1.00 94.88 102 LEU A C 1
ATOM 767 O O . LEU A 1 102 ? -9.143 8.204 4.973 1.00 94.88 102 LEU A O 1
ATOM 771 N N . ARG A 1 103 ? -10.418 9.092 3.339 1.00 94.25 103 ARG A N 1
ATOM 772 C CA . ARG A 1 103 ? -10.319 10.486 3.783 1.00 94.25 103 ARG A CA 1
ATOM 773 C C . ARG A 1 103 ? -10.845 10.684 5.202 1.00 94.25 103 ARG A C 1
ATOM 775 O O . ARG A 1 103 ? -10.180 11.318 6.012 1.00 94.25 103 ARG A O 1
ATOM 782 N N . GLU A 1 104 ? -12.002 10.119 5.536 1.00 95.06 104 GLU A N 1
ATOM 783 C CA . GLU A 1 104 ? -12.573 10.228 6.889 1.00 95.06 104 GLU A CA 1
ATOM 784 C C . GLU A 1 104 ? -11.712 9.521 7.944 1.00 95.06 104 GLU A C 1
ATOM 786 O O . GLU A 1 104 ? -11.622 9.969 9.088 1.00 95.06 104 GLU A O 1
ATOM 791 N N . LEU A 1 105 ? -11.074 8.409 7.567 1.00 96.31 105 LEU A N 1
ATOM 792 C CA . LEU A 1 105 ? -10.280 7.591 8.480 1.00 96.31 105 LEU A CA 1
ATOM 793 C C . LEU A 1 105 ? -8.843 8.085 8.638 1.00 96.31 105 LEU A C 1
ATOM 795 O O . LEU A 1 105 ? -8.287 7.975 9.727 1.00 96.31 105 LEU A O 1
ATOM 799 N N . LEU A 1 106 ? -8.228 8.604 7.580 1.00 96.62 106 LEU A N 1
ATOM 800 C CA . LEU A 1 106 ? -6.849 9.086 7.593 1.00 96.62 106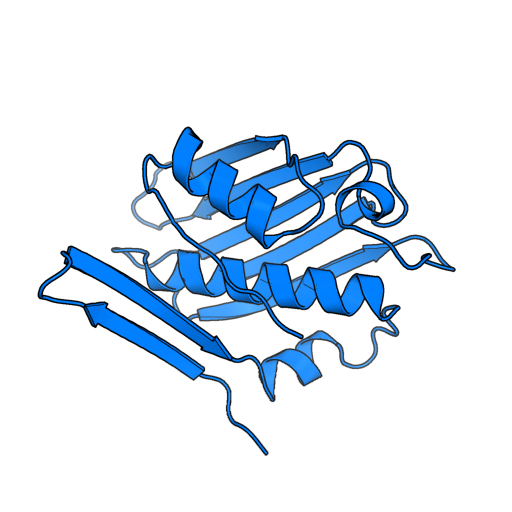 LEU A CA 1
ATOM 801 C C . LEU A 1 106 ? -6.766 10.580 7.937 1.00 96.62 106 LEU A C 1
ATOM 803 O O . LEU A 1 106 ? -5.773 11.007 8.527 1.00 96.62 106 LEU A O 1
ATOM 807 N N . GLY A 1 107 ? -7.809 11.355 7.628 1.00 94.44 107 GLY A N 1
ATOM 808 C CA . GLY A 1 107 ? -7.791 12.814 7.697 1.00 94.44 107 GLY A CA 1
ATOM 809 C C . GLY A 1 107 ? -6.850 13.413 6.652 1.00 94.44 107 GLY A C 1
ATOM 810 O O . GLY A 1 107 ? -6.680 12.859 5.565 1.00 94.44 107 GLY A O 1
ATOM 811 N N . ASP A 1 108 ? -6.198 14.520 7.005 1.00 93.00 108 ASP A N 1
ATOM 812 C CA . ASP A 1 108 ? -5.138 15.106 6.187 1.00 93.00 108 ASP A CA 1
ATOM 813 C C . ASP A 1 108 ? -3.897 14.217 6.286 1.00 93.00 108 ASP A C 1
ATOM 815 O O . ASP A 1 108 ? -3.215 14.167 7.320 1.00 93.00 108 ASP A O 1
ATOM 819 N N . GLY A 1 109 ? -3.626 13.476 5.214 1.00 93.44 109 GLY A N 1
ATOM 820 C CA . GLY A 1 109 ? -2.591 12.457 5.197 1.00 93.44 109 GLY A CA 1
ATOM 821 C C . GLY A 1 109 ? -1.672 12.509 3.988 1.00 93.44 109 GLY A C 1
ATOM 822 O O . GLY A 1 109 ? -1.912 13.196 2.998 1.00 93.44 109 GLY A O 1
ATOM 823 N N . HIS A 1 110 ? -0.589 11.747 4.081 1.00 95.00 110 HIS A N 1
ATOM 824 C CA . HIS A 1 110 ? 0.360 11.557 2.994 1.00 95.00 110 HIS A CA 1
ATOM 825 C C . HIS A 1 110 ? 0.725 10.085 2.835 1.00 95.00 110 HIS A C 1
ATOM 827 O O . HIS A 1 110 ? 0.825 9.334 3.813 1.00 95.00 110 HIS A O 1
ATOM 833 N N . LEU A 1 111 ? 0.971 9.706 1.585 1.00 95.06 111 LEU A N 1
ATOM 834 C CA . LEU A 1 111 ? 1.632 8.471 1.208 1.00 95.06 111 LEU A CA 1
ATOM 835 C C . LEU A 1 111 ? 3.132 8.726 1.115 1.00 95.06 111 LEU A C 1
ATOM 837 O O . LEU A 1 111 ? 3.589 9.569 0.349 1.00 95.06 111 LEU A O 1
ATOM 841 N N . LEU A 1 112 ? 3.897 7.960 1.882 1.00 95.00 112 LEU A N 1
ATOM 842 C CA . LEU A 1 112 ? 5.330 7.808 1.713 1.00 95.00 112 LEU A CA 1
ATOM 843 C C . LEU A 1 112 ? 5.598 6.472 1.024 1.00 95.00 112 LEU A C 1
ATOM 845 O O . LEU A 1 112 ? 5.212 5.417 1.531 1.00 95.00 112 LEU A O 1
ATOM 849 N N . LEU A 1 113 ? 6.299 6.524 -0.103 1.00 94.62 113 LEU A N 1
ATOM 850 C CA . LEU A 1 113 ? 6.891 5.370 -0.764 1.00 94.62 113 LEU A CA 1
ATOM 851 C C . LEU A 1 113 ? 8.408 5.463 -0.623 1.00 94.62 113 LEU A C 1
ATOM 853 O O . LEU A 1 113 ? 9.012 6.445 -1.049 1.00 94.62 113 LEU A O 1
ATOM 857 N N . ALA A 1 114 ? 9.024 4.436 -0.043 1.00 94.75 114 ALA A N 1
ATOM 858 C CA . ALA A 1 114 ? 10.472 4.290 0.007 1.00 94.75 114 ALA A CA 1
ATOM 859 C C . ALA A 1 114 ? 10.915 3.053 -0.778 1.00 94.75 114 ALA A C 1
ATOM 861 O O . ALA A 1 114 ? 10.337 1.976 -0.614 1.00 94.75 114 ALA A O 1
ATOM 862 N N . LEU A 1 115 ? 11.951 3.214 -1.599 1.00 94.19 115 LEU A N 1
ATOM 863 C CA . LEU A 1 115 ? 12.646 2.135 -2.291 1.00 94.19 115 LEU A CA 1
ATOM 864 C C . LEU A 1 115 ? 14.082 2.083 -1.789 1.00 94.19 115 LEU A C 1
ATOM 866 O O . LEU A 1 115 ? 14.845 3.033 -1.955 1.00 94.19 115 LEU A O 1
ATOM 870 N N . ASP A 1 116 ? 14.441 0.954 -1.197 1.00 94.12 116 ASP A N 1
ATOM 871 C CA . ASP A 1 116 ? 15.803 0.656 -0.780 1.00 94.12 116 ASP A CA 1
ATOM 872 C C . ASP A 1 116 ? 16.350 -0.461 -1.671 1.00 94.12 116 ASP A C 1
ATOM 874 O O . ASP A 1 116 ? 15.793 -1.560 -1.723 1.00 94.12 116 ASP A O 1
ATOM 878 N N . MET A 1 117 ? 17.402 -0.162 -2.428 1.00 91.88 117 MET A N 1
ATOM 879 C CA . MET A 1 117 ? 18.041 -1.101 -3.348 1.00 91.88 117 MET A CA 1
ATOM 880 C C . MET A 1 117 ? 19.542 -1.131 -3.064 1.00 91.88 117 MET A C 1
ATOM 882 O O . MET A 1 117 ? 20.133 -0.063 -2.912 1.00 91.88 117 MET A O 1
ATOM 886 N N . PRO A 1 118 ? 20.206 -2.301 -3.100 1.00 88.94 118 PRO A N 1
ATOM 887 C CA . PRO A 1 118 ? 21.653 -2.393 -2.876 1.00 88.94 118 PRO A CA 1
ATOM 888 C C . PRO A 1 118 ? 22.496 -1.546 -3.842 1.00 88.94 118 PRO A C 1
ATOM 890 O O . PRO A 1 118 ? 23.631 -1.191 -3.538 1.00 88.94 118 PRO A O 1
ATOM 893 N N . SER A 1 119 ? 21.957 -1.251 -5.026 1.00 87.06 119 SER A N 1
ATOM 894 C CA . SER A 1 119 ? 22.585 -0.415 -6.050 1.00 87.06 119 SER A CA 1
ATOM 895 C C . SER A 1 119 ? 22.493 1.088 -5.759 1.00 87.06 119 SER A C 1
ATOM 897 O O . SER A 1 119 ? 2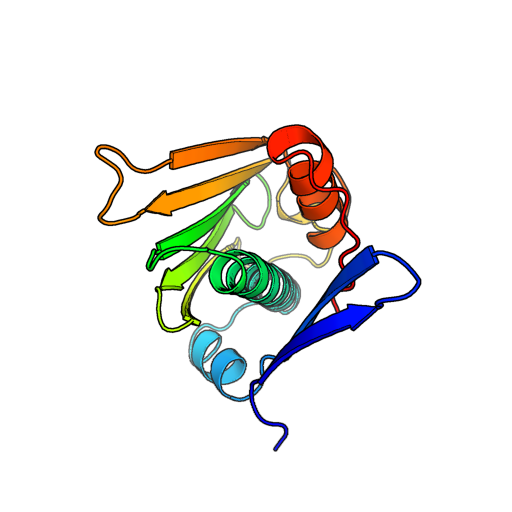3.227 1.867 -6.369 1.00 87.06 119 SER A O 1
ATOM 899 N N . MET A 1 120 ? 21.607 1.511 -4.854 1.00 87.31 120 MET A N 1
ATOM 900 C CA . MET A 1 120 ? 21.413 2.911 -4.497 1.00 87.31 120 MET A CA 1
ATOM 901 C C . MET A 1 120 ? 22.321 3.308 -3.335 1.00 87.31 120 MET A C 1
ATOM 903 O O . MET A 1 120 ? 22.466 2.591 -2.350 1.00 87.31 120 MET A O 1
ATOM 907 N N . ARG A 1 121 ? 22.925 4.495 -3.441 1.00 85.81 121 ARG A N 1
ATOM 908 C CA . ARG A 1 121 ? 23.738 5.065 -2.358 1.00 85.81 121 ARG A CA 1
ATOM 909 C C . ARG A 1 121 ? 22.876 5.537 -1.184 1.00 85.81 121 ARG A C 1
ATOM 911 O O . ARG A 1 121 ? 23.318 5.471 -0.043 1.00 85.81 121 ARG A O 1
ATOM 918 N N . GLU A 1 122 ? 21.672 6.012 -1.485 1.00 86.81 122 GLU A N 1
ATOM 919 C CA . GLU A 1 122 ? 20.662 6.461 -0.529 1.00 86.81 122 GLU A CA 1
ATOM 920 C C . GLU A 1 122 ? 19.288 5.948 -0.988 1.00 86.81 122 GLU A C 1
ATOM 922 O O . GLU A 1 122 ? 19.039 5.938 -2.199 1.00 86.81 122 GLU A O 1
ATOM 927 N N . PRO A 1 123 ? 18.396 5.527 -0.070 1.00 87.44 123 PRO A N 1
ATOM 928 C CA . PRO A 1 123 ? 17.058 5.082 -0.439 1.00 87.44 123 PRO A CA 1
ATOM 929 C C . PRO A 1 123 ? 16.283 6.183 -1.163 1.00 87.44 123 PRO A C 1
ATOM 931 O O . PRO A 1 123 ? 16.243 7.330 -0.712 1.00 87.44 123 PRO A O 1
ATOM 934 N N . TYR A 1 124 ? 15.608 5.827 -2.252 1.00 89.94 124 TYR A N 1
ATOM 935 C CA . TYR A 1 124 ? 14.661 6.732 -2.891 1.00 89.94 124 TYR A CA 1
ATOM 936 C C . TYR A 1 124 ? 13.425 6.877 -2.004 1.00 89.94 124 TYR A C 1
ATOM 938 O O . TYR A 1 124 ? 12.877 5.880 -1.533 1.00 89.94 124 TYR A O 1
ATOM 946 N N . GLN A 1 125 ? 12.968 8.110 -1.794 1.00 92.75 125 GLN A N 1
ATOM 947 C CA . GLN A 1 125 ? 11.748 8.399 -1.048 1.00 92.75 125 GLN A CA 1
ATOM 948 C C . GLN A 1 125 ? 10.889 9.403 -1.804 1.00 92.75 125 GLN A C 1
ATOM 950 O O . GLN A 1 125 ? 11.375 10.429 -2.275 1.00 92.75 125 GLN A O 1
ATOM 955 N N . SER A 1 126 ? 9.597 9.112 -1.876 1.00 91.25 126 SER A N 1
ATOM 956 C CA . SER A 1 126 ? 8.573 10.013 -2.384 1.00 91.25 126 SER A CA 1
ATOM 957 C C . SER A 1 126 ? 7.509 10.191 -1.316 1.00 91.25 126 SER A C 1
ATOM 959 O O . SER A 1 126 ? 7.067 9.211 -0.715 1.00 91.25 126 SER A O 1
ATOM 961 N N . ILE A 1 127 ? 7.131 11.439 -1.057 1.00 92.62 127 ILE A N 1
ATOM 962 C CA . ILE A 1 127 ? 6.063 11.795 -0.128 1.00 92.62 127 ILE A CA 1
ATOM 963 C C . ILE A 1 127 ? 5.065 12.628 -0.912 1.00 92.62 127 ILE A C 1
ATOM 965 O O . ILE A 1 127 ? 5.418 13.696 -1.410 1.00 92.62 127 ILE A O 1
ATOM 969 N N . VAL A 1 128 ? 3.834 12.141 -1.005 1.00 90.62 128 VAL A N 1
ATOM 970 C CA . VAL A 1 128 ? 2.746 12.832 -1.695 1.00 90.62 128 VAL A CA 1
ATOM 971 C C . VAL A 1 128 ? 1.539 12.961 -0.777 1.00 90.62 128 VAL A C 1
ATOM 973 O O . VAL A 1 128 ? 1.287 12.045 0.015 1.00 90.62 128 VAL A O 1
ATOM 976 N N . PRO A 1 129 ? 0.783 14.069 -0.853 1.00 91.31 129 PRO A N 1
ATOM 977 C CA . PRO A 1 129 ? -0.563 14.104 -0.301 1.00 91.31 129 PRO A CA 1
ATOM 978 C C . PRO A 1 129 ? -1.354 12.919 -0.848 1.00 91.31 129 PRO A C 1
ATOM 980 O O . PRO A 1 129 ? -1.194 12.556 -2.014 1.00 91.31 129 PRO A O 1
ATOM 983 N N . ILE A 1 130 ? -2.159 12.288 0.002 1.00 87.06 130 ILE A N 1
ATOM 984 C CA . ILE A 1 130 ? -3.121 11.308 -0.485 1.00 87.06 130 ILE A CA 1
ATOM 985 C C . ILE A 1 130 ? -4.494 11.959 -0.506 1.00 87.06 130 ILE A C 1
ATOM 987 O O . ILE A 1 130 ? -5.095 12.225 0.533 1.00 87.06 130 ILE A O 1
ATOM 991 N N . ASP A 1 131 ? -4.951 12.241 -1.717 1.00 80.44 131 ASP A N 1
ATOM 992 C CA . ASP A 1 131 ? -6.281 12.753 -1.989 1.00 80.44 131 ASP A CA 1
ATOM 993 C C . ASP A 1 131 ? -7.163 11.626 -2.539 1.00 80.44 131 ASP A C 1
ATOM 995 O O . ASP A 1 131 ? -6.681 10.650 -3.115 1.00 80.44 131 ASP A O 1
ATOM 999 N N . GLY A 1 132 ? -8.471 11.754 -2.330 1.00 85.50 132 GLY A N 1
ATOM 1000 C CA . GLY A 1 132 ? -9.456 10.749 -2.724 1.00 85.50 132 GLY A CA 1
ATOM 1001 C C . GLY A 1 132 ? -10.057 9.999 -1.541 1.00 85.50 132 GLY A C 1
ATOM 1002 O O . GLY A 1 132 ? -9.651 10.154 -0.386 1.00 85.50 132 GLY A O 1
ATOM 1003 N N . ASP A 1 133 ? -11.066 9.194 -1.844 1.00 92.31 133 ASP A N 1
ATOM 1004 C CA . ASP A 1 133 ? -11.883 8.514 -0.843 1.00 92.31 133 ASP A CA 1
ATOM 1005 C C . ASP A 1 133 ? -11.481 7.031 -0.681 1.00 92.31 133 ASP A C 1
ATOM 1007 O O . ASP A 1 133 ? -11.988 6.343 0.213 1.00 92.31 133 ASP A O 1
ATOM 1011 N N . SER A 1 134 ? -10.511 6.540 -1.471 1.00 94.00 134 SER A N 1
ATOM 1012 C CA . SER A 1 134 ? -9.975 5.169 -1.406 1.00 94.00 134 SER A CA 1
ATOM 1013 C C . SER A 1 134 ? -8.457 5.075 -1.632 1.00 94.00 134 SER A C 1
ATOM 1015 O O . SER A 1 134 ? -7.836 5.973 -2.200 1.00 94.00 134 SER A O 1
ATOM 1017 N N . ILE A 1 135 ? -7.846 3.950 -1.224 1.00 94.12 135 ILE A N 1
ATOM 1018 C CA . ILE A 1 135 ? -6.421 3.668 -1.490 1.00 94.12 135 ILE A CA 1
ATOM 1019 C C . ILE A 1 135 ? -6.152 3.595 -2.992 1.00 94.12 135 ILE A C 1
ATOM 1021 O O . ILE A 1 135 ? -5.106 4.054 -3.440 1.00 94.12 135 ILE A O 1
ATOM 1025 N N . ALA A 1 136 ? -7.082 3.024 -3.762 1.00 94.50 136 ALA A N 1
ATOM 1026 C CA . ALA A 1 136 ? -6.945 2.892 -5.206 1.00 94.50 136 ALA A CA 1
ATOM 1027 C C . ALA A 1 136 ? -6.805 4.265 -5.873 1.00 94.50 136 ALA A C 1
ATOM 1029 O O . ALA A 1 136 ? -5.831 4.482 -6.585 1.00 94.50 136 ALA A O 1
ATOM 1030 N N . GLU A 1 137 ? -7.707 5.204 -5.574 1.00 93.19 137 GLU A N 1
ATOM 1031 C CA . GLU A 1 137 ? -7.672 6.567 -6.126 1.00 93.19 137 GLU A CA 1
ATOM 1032 C C . GLU A 1 137 ? -6.364 7.290 -5.792 1.00 93.19 137 GLU A C 1
ATOM 1034 O O . GLU A 1 137 ? -5.672 7.768 -6.692 1.00 93.19 137 GLU A O 1
ATOM 1039 N N . GLY A 1 138 ? -5.977 7.299 -4.513 1.00 91.75 138 GLY A N 1
ATOM 1040 C CA . GLY A 1 138 ? -4.749 7.963 -4.081 1.00 91.75 138 GLY A CA 1
ATOM 1041 C C . GLY A 1 138 ? -3.487 7.348 -4.698 1.00 91.75 138 GLY A C 1
ATOM 1042 O O . GLY A 1 138 ? -2.536 8.052 -5.041 1.00 91.75 138 GLY A O 1
ATOM 1043 N N . PHE A 1 139 ? -3.471 6.026 -4.887 1.00 91.00 139 PHE A N 1
ATOM 1044 C CA . PHE A 1 139 ? -2.337 5.332 -5.497 1.00 91.00 139 PHE A CA 1
ATOM 1045 C C . PHE A 1 139 ? -2.296 5.486 -7.023 1.00 91.00 139 PHE A C 1
ATOM 1047 O O . PHE A 1 139 ? -1.212 5.618 -7.588 1.00 91.00 139 PHE A O 1
ATOM 1054 N N . GLU A 1 140 ? -3.449 5.508 -7.698 1.00 92.44 140 GLU A N 1
ATOM 1055 C CA . GLU A 1 140 ? -3.550 5.848 -9.123 1.00 92.44 140 GLU A CA 1
ATOM 1056 C C . GLU A 1 140 ? -3.023 7.260 -9.388 1.00 92.44 140 GLU A C 1
ATOM 1058 O O . GLU A 1 140 ? -2.222 7.449 -10.306 1.00 92.44 140 GLU A O 1
ATOM 1063 N N . GLN A 1 141 ? -3.415 8.233 -8.558 1.00 89.88 141 GLN A N 1
ATOM 1064 C CA . GLN A 1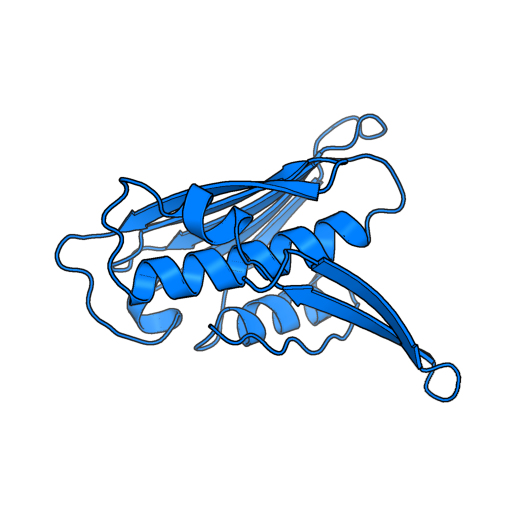 141 ? -2.916 9.602 -8.653 1.00 89.88 141 GLN A CA 1
ATOM 1065 C C . GLN A 1 141 ? -1.397 9.649 -8.457 1.00 89.88 141 GLN A C 1
ATOM 1067 O O . GLN A 1 141 ? -0.689 10.232 -9.277 1.00 89.88 141 GLN A O 1
ATOM 1072 N N . TYR A 1 142 ? -0.875 8.966 -7.433 1.00 88.75 142 TYR A N 1
ATOM 1073 C CA . TYR A 1 142 ? 0.566 8.852 -7.210 1.00 88.75 142 TYR A CA 1
ATOM 1074 C C . TYR A 1 142 ? 1.306 8.288 -8.434 1.00 88.75 142 TYR A C 1
ATOM 1076 O O . TYR A 1 142 ? 2.297 8.870 -8.884 1.00 88.75 142 TYR A O 1
ATOM 1084 N N . LEU A 1 143 ? 0.833 7.170 -8.994 1.00 87.31 143 LEU A N 1
ATOM 1085 C CA . LEU A 1 143 ? 1.469 6.539 -10.152 1.00 87.31 143 LEU A CA 1
ATOM 1086 C C . LEU A 1 143 ? 1.428 7.451 -11.386 1.00 87.31 143 LEU A C 1
ATOM 1088 O O . LEU A 1 143 ? 2.438 7.585 -12.080 1.00 87.31 143 LEU A O 1
ATOM 1092 N N . GLY A 1 144 ? 0.301 8.125 -11.624 1.00 87.44 144 GLY A N 1
ATOM 1093 C CA . GLY A 1 144 ? 0.138 9.055 -12.738 1.00 87.44 144 GLY A CA 1
ATOM 1094 C C . GLY A 1 144 ? 1.007 10.308 -12.621 1.00 87.44 144 GLY A C 1
ATOM 1095 O O . GLY A 1 144 ? 1.671 10.682 -13.585 1.00 87.44 144 GLY A O 1
ATOM 1096 N N . GLU A 1 145 ? 1.039 10.944 -11.450 1.00 85.69 145 GLU A N 1
ATOM 1097 C CA . GLU A 1 145 ? 1.696 12.243 -11.261 1.00 85.69 145 GLU A CA 1
ATOM 1098 C C . GLU A 1 145 ? 3.182 12.121 -10.905 1.00 85.69 145 GLU A C 1
ATOM 1100 O O . GLU A 1 145 ? 4.012 12.848 -11.450 1.00 85.69 145 GLU A O 1
ATOM 1105 N N . SER A 1 146 ? 3.540 11.201 -10.005 1.00 82.06 146 SER A N 1
ATOM 1106 C CA . SER A 1 146 ? 4.909 11.093 -9.475 1.00 82.06 146 SER A CA 1
ATOM 1107 C C . SER A 1 146 ? 5.785 10.114 -10.249 1.00 82.06 146 SER A C 1
ATOM 1109 O O . SER A 1 146 ? 6.997 10.313 -10.330 1.00 82.06 146 SER A O 1
ATOM 1111 N N . VAL A 1 147 ? 5.192 9.057 -10.811 1.00 79.44 147 VAL A N 1
ATOM 1112 C CA . VAL A 1 147 ? 5.921 7.995 -11.534 1.00 79.44 147 VAL A CA 1
ATOM 1113 C C . VAL A 1 147 ? 5.719 8.090 -13.052 1.00 79.44 147 VAL A C 1
ATOM 1115 O O . VAL A 1 147 ? 6.426 7.423 -13.803 1.00 79.44 147 VAL A O 1
ATOM 1118 N N . GLN A 1 148 ? 4.803 8.950 -13.518 1.00 85.19 148 GLN A N 1
ATOM 1119 C CA . GLN A 1 148 ? 4.431 9.094 -14.934 1.00 85.19 148 GLN A CA 1
ATOM 1120 C C . GLN A 1 148 ? 3.982 7.767 -15.564 1.00 85.19 148 GLN A C 1
ATOM 1122 O O . GLN A 1 148 ? 4.227 7.499 -16.740 1.00 85.19 148 GLN A O 1
ATOM 1127 N N . LEU A 1 149 ? 3.314 6.932 -14.766 1.00 84.25 149 LEU A N 1
ATOM 1128 C CA . LEU A 1 149 ? 2.781 5.642 -15.174 1.00 84.25 149 LEU A CA 1
ATOM 1129 C C . LEU A 1 149 ? 1.262 5.639 -14.957 1.00 84.25 149 LEU A C 1
ATOM 1131 O O . LEU A 1 149 ? 0.806 5.291 -13.866 1.00 84.25 149 LEU A O 1
ATOM 1135 N N . PRO A 1 150 ? 0.463 6.032 -15.967 1.00 86.75 150 PRO A N 1
ATOM 1136 C CA . PRO A 1 150 ? -0.988 5.948 -15.882 1.00 86.75 150 PRO A CA 1
ATOM 1137 C C . PRO A 1 150 ? -1.412 4.514 -15.559 1.00 86.75 150 PRO A C 1
ATOM 1139 O O . PRO A 1 150 ? -1.077 3.579 -16.285 1.00 86.75 150 PRO A O 1
ATOM 1142 N N . ALA A 1 151 ? -2.142 4.343 -14.463 1.00 89.19 151 ALA A N 1
ATOM 1143 C CA . ALA A 1 151 ? -2.544 3.038 -13.966 1.00 89.19 151 ALA A CA 1
ATOM 1144 C C . ALA A 1 151 ? -4.012 3.050 -13.543 1.00 89.19 151 ALA A C 1
ATOM 1146 O O . ALA A 1 151 ? -4.579 4.094 -13.226 1.00 89.19 151 ALA A O 1
ATOM 1147 N N . ARG A 1 152 ? -4.612 1.859 -13.532 1.00 93.06 152 ARG A N 1
ATOM 1148 C CA . ARG A 1 152 ? -5.905 1.598 -12.901 1.00 93.06 152 ARG A CA 1
ATOM 1149 C C . ARG A 1 152 ? -5.723 0.532 -11.837 1.00 93.06 152 ARG A C 1
ATOM 1151 O O . ARG A 1 152 ? -5.120 -0.507 -12.109 1.00 93.06 152 ARG A O 1
ATOM 1158 N N . LEU A 1 153 ? -6.232 0.790 -10.642 1.00 93.06 153 LEU A N 1
ATOM 1159 C CA . LEU A 1 153 ? -6.220 -0.119 -9.513 1.00 93.06 153 LEU A CA 1
ATOM 1160 C C . LEU A 1 153 ? -7.652 -0.487 -9.146 1.00 93.06 153 LEU A C 1
ATOM 1162 O O . LEU A 1 153 ? -8.488 0.350 -8.827 1.00 93.06 153 LEU A O 1
ATOM 1166 N N . PHE A 1 154 ? -7.902 -1.788 -9.120 1.00 93.62 154 PHE A N 1
ATOM 1167 C CA . PHE A 1 154 ? -9.150 -2.352 -8.634 1.00 93.62 154 PHE A CA 1
ATOM 1168 C C . PHE A 1 154 ? -8.831 -3.126 -7.362 1.00 93.62 154 PHE A C 1
ATOM 1170 O O . PHE A 1 154 ? -8.142 -4.147 -7.407 1.00 93.62 154 PHE A O 1
ATOM 1177 N N . LEU A 1 155 ? -9.294 -2.612 -6.226 1.00 90.69 155 LEU A N 1
ATOM 1178 C CA . LEU A 1 155 ? -9.092 -3.228 -4.922 1.00 90.69 155 LEU A CA 1
ATOM 1179 C C . LEU A 1 155 ? -10.429 -3.749 -4.398 1.00 90.69 155 LEU A C 1
ATOM 1181 O O . LEU A 1 155 ? -11.458 -3.087 -4.512 1.00 90.69 155 LEU A O 1
ATOM 1185 N N . ALA A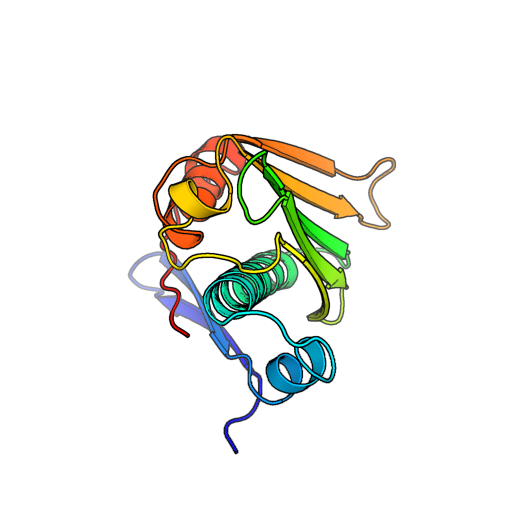 1 156 ? -10.405 -4.959 -3.853 1.00 83.38 156 ALA A N 1
ATOM 1186 C CA . ALA A 1 156 ? -11.564 -5.625 -3.280 1.00 83.38 156 ALA A CA 1
ATOM 1187 C C . ALA A 1 156 ? -11.116 -6.434 -2.061 1.00 83.38 156 ALA A C 1
ATOM 1189 O O . ALA A 1 156 ? -10.034 -7.030 -2.077 1.00 83.38 156 ALA A O 1
ATOM 1190 N N . GLY A 1 157 ? -11.945 -6.457 -1.019 1.00 73.44 157 GLY A N 1
ATOM 1191 C CA . GLY A 1 157 ? -11.662 -7.118 0.253 1.00 73.44 157 GLY A CA 1
ATOM 1192 C C . GLY A 1 157 ? -12.927 -7.409 1.033 1.00 73.44 157 GLY A C 1
ATOM 1193 O O . GLY A 1 157 ? -13.895 -6.633 0.878 1.00 73.44 157 GLY A O 1
#

Radius of gyration: 15.39 Å; chains: 1; bounding box: 40×38×48 Å

pLDDT: mean 92.77, std 5.45, range [53.12, 98.56]

Foldseek 3Di:
DDDWDKDWDAPPVVRDIDIDTDDDVLLCVQCPPPPDDPQQSQQLVVVLRVLLVVLVPDPAFKKKKKWKAADFQWGIWIWIAGNVRRIHIDTDGDVPQDDFFPCRHRPFMWIKIWIGGPPDPDIDIDIGTQDDRHPQNSVQCCCCPVVVHRDGDDGDD

Sequence (157 aa):
MTTDCLHRFLLDDLDIAGALVRLGPVWQKLLQDRGYPLAVARLLGELSACSLLVGSNLKQPGRVTLQLRGNGPISLLVIDCNEQLQIRGMAKSAQPTPEGSLRELLGDGHLLLALDMPSMREPYQSIVPIDGDSIAEGFEQYLGESVQLPARLFLAG